Protein AF-A0A382ZXB7-F1 (afdb_monomer)

Sequence (105 aa):
RVKSKLIAKTQKQFIQGLVLLICVSLIIVFIFGDHGLLKLYKIKRQRKKLQAHITQLRNEREKTKGEKNKIENDLNYIEKIAREKYKMVKPGEKIFKVVPEKTSP

Foldseek 3Di:
DVVVVVVVVVVVVVVVVVVVVVVVVVVCCCQPPPPHPVVVVVVVVVVVVVVVVVVVVVVVVVVVVVVVCCCVPDPVVVVCCCCPVVVDDDVPDDDDDPDPPPPDD

pLDDT: mean 73.77, std 9.78, range [50.41, 94.12]

InterPro domains:
  IPR007060 Septum formation initiator FtsL/DivIC [PF04977] (22-100)
  IPR023081 Cell division protein FtsB [PTHR37485]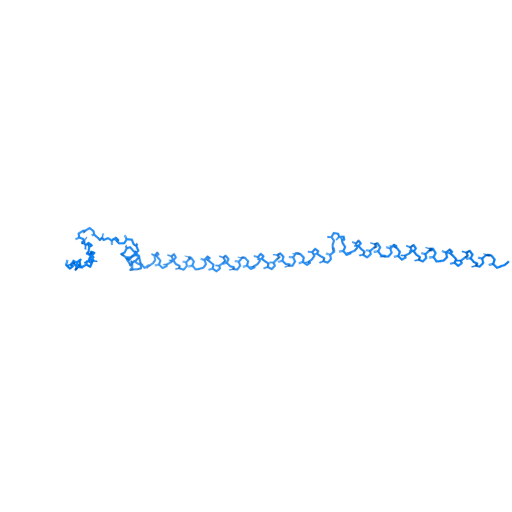 (18-103)

Secondary structure (DSSP, 8-state):
-HHHHHHHHHHHHHHHHHHHHHHHHHHHHHHHSTT-HHHHHHHHHHHHHHHHHHHHHHHHHHHHHHHHHHHHH-HHHHHHHHHHTT----TT------PPP----

Mean predicted aligned error: 16.72 Å

Structure (mmCIF, N/CA/C/O backbone):
data_AF-A0A382ZXB7-F1
#
_entry.id   AF-A0A382ZXB7-F1
#
loop_
_atom_site.group_PDB
_atom_site.id
_atom_site.type_symbol
_atom_site.label_atom_id
_atom_site.label_alt_id
_atom_site.label_comp_id
_atom_site.label_asym_id
_atom_site.label_entity_id
_atom_site.label_seq_id
_atom_site.pdbx_PDB_ins_code
_atom_site.Cartn_x
_atom_site.Cartn_y
_atom_site.Cartn_z
_atom_site.occupancy
_atom_site.B_iso_or_equiv
_atom_site.auth_seq_id
_atom_site.auth_comp_id
_atom_site.auth_asym_id
_atom_site.auth_atom_id
_atom_site.pdbx_PDB_model_num
ATOM 1 N N . ARG A 1 1 ? 34.887 1.634 -60.194 1.00 56.91 1 ARG A N 1
ATOM 2 C CA . ARG A 1 1 ? 34.841 2.622 -59.078 1.00 56.91 1 ARG A CA 1
ATOM 3 C C . ARG A 1 1 ? 33.440 2.832 -58.472 1.00 56.91 1 ARG A C 1
ATOM 5 O O . ARG A 1 1 ? 33.363 3.175 -57.303 1.00 56.91 1 ARG A O 1
ATOM 12 N N . VAL A 1 2 ? 32.339 2.632 -59.217 1.00 59.19 2 VAL A N 1
ATOM 13 C CA . VAL A 1 2 ? 30.957 2.876 -58.726 1.00 59.19 2 VAL A CA 1
ATOM 14 C C . VAL A 1 2 ? 30.408 1.733 -57.849 1.00 59.19 2 VAL A C 1
ATOM 16 O O . VAL A 1 2 ? 29.816 2.001 -56.809 1.00 59.19 2 VAL A O 1
ATOM 19 N N . LYS A 1 3 ? 30.678 0.462 -58.197 1.00 55.66 3 LYS A N 1
ATOM 20 C CA . LYS A 1 3 ? 30.193 -0.716 -57.444 1.00 55.66 3 LYS A CA 1
ATOM 21 C C . LYS A 1 3 ? 30.667 -0.759 -55.978 1.00 55.66 3 LYS A C 1
ATOM 23 O O . LYS A 1 3 ? 29.878 -1.088 -55.102 1.00 55.66 3 LYS A O 1
ATOM 28 N N . SER A 1 4 ? 31.908 -0.354 -55.685 1.00 60.19 4 SER A N 1
ATOM 29 C CA . SER A 1 4 ? 32.444 -0.340 -54.310 1.00 60.19 4 SER A CA 1
ATOM 30 C C . SER A 1 4 ? 31.786 0.711 -53.410 1.00 60.19 4 SER A C 1
ATOM 32 O O . SER A 1 4 ? 31.601 0.466 -52.220 1.00 60.19 4 SER A O 1
ATOM 34 N N . LYS A 1 5 ? 31.366 1.857 -53.969 1.00 62.91 5 LYS A N 1
ATOM 35 C CA . LYS A 1 5 ? 30.626 2.889 -53.221 1.00 62.91 5 LYS A CA 1
ATOM 36 C C . LYS A 1 5 ? 29.221 2.422 -52.827 1.00 62.91 5 LYS A C 1
ATOM 38 O O . LYS A 1 5 ? 28.751 2.783 -51.753 1.00 62.91 5 LYS A O 1
ATOM 43 N N . LEU A 1 6 ? 28.567 1.620 -53.672 1.00 63.72 6 LEU A N 1
ATOM 44 C CA . LEU A 1 6 ? 27.251 1.044 -53.377 1.00 63.72 6 LEU A CA 1
ATOM 45 C C . LEU A 1 6 ? 27.343 0.015 -52.246 1.00 63.72 6 LEU A C 1
ATOM 47 O O . LEU A 1 6 ? 26.598 0.125 -51.280 1.00 63.72 6 LEU A O 1
ATOM 51 N N . ILE A 1 7 ? 28.316 -0.901 -52.310 1.00 68.88 7 ILE A N 1
ATOM 52 C CA . ILE A 1 7 ? 28.541 -1.920 -51.271 1.00 68.88 7 ILE A CA 1
ATOM 53 C C . ILE A 1 7 ? 28.829 -1.261 -49.915 1.00 68.88 7 ILE A C 1
ATOM 55 O O . ILE A 1 7 ? 28.199 -1.616 -48.923 1.00 68.88 7 ILE A O 1
ATOM 59 N N . ALA A 1 8 ? 29.689 -0.238 -49.874 1.00 70.69 8 ALA A N 1
ATOM 60 C CA . ALA A 1 8 ? 29.979 0.500 -48.642 1.00 70.69 8 ALA A CA 1
ATOM 61 C C . ALA A 1 8 ? 28.743 1.223 -48.066 1.00 70.69 8 ALA A C 1
ATOM 63 O O . ALA A 1 8 ? 28.577 1.298 -46.848 1.00 70.69 8 ALA A O 1
ATOM 64 N N . LYS A 1 9 ? 27.847 1.737 -48.922 1.00 72.56 9 LYS A N 1
ATOM 65 C CA . LYS A 1 9 ? 26.607 2.402 -48.491 1.00 72.56 9 LYS A CA 1
ATOM 66 C C . LYS A 1 9 ? 25.606 1.398 -47.911 1.00 72.56 9 LYS A C 1
ATOM 68 O O . LYS A 1 9 ? 25.064 1.650 -46.838 1.00 72.56 9 LYS A O 1
ATOM 73 N N . THR A 1 10 ? 25.416 0.254 -48.569 1.00 74.75 10 THR A N 1
ATOM 74 C CA . THR A 1 10 ? 24.537 -0.826 -48.094 1.00 74.75 10 THR A CA 1
ATOM 75 C C . THR A 1 10 ? 25.056 -1.429 -46.787 1.00 74.75 10 THR A C 1
ATOM 77 O O . THR A 1 10 ? 24.288 -1.635 -45.852 1.00 74.75 10 THR A O 1
ATOM 80 N N . GLN A 1 11 ? 26.372 -1.624 -46.671 1.00 79.94 11 GLN A N 1
ATOM 81 C CA . GLN A 1 11 ? 27.011 -2.132 -45.455 1.00 79.94 11 GLN A CA 1
ATOM 82 C C . GLN A 1 11 ? 26.840 -1.160 -44.275 1.00 79.94 11 GLN A C 1
ATOM 84 O O . GLN A 1 11 ? 26.499 -1.581 -43.172 1.00 79.94 11 GLN A O 1
ATOM 89 N N . LYS A 1 12 ? 26.976 0.154 -44.514 1.00 82.69 12 LYS A N 1
ATOM 90 C CA . LYS A 1 12 ? 26.724 1.189 -43.499 1.00 82.69 12 LYS A CA 1
ATOM 91 C C . LYS A 1 12 ? 25.265 1.197 -43.024 1.00 82.69 12 LYS A C 1
ATOM 93 O O . LYS A 1 12 ? 25.031 1.366 -41.832 1.00 82.69 12 LYS A O 1
ATOM 98 N N . GLN A 1 13 ? 24.297 0.979 -43.918 1.00 81.31 13 GLN A N 1
ATOM 99 C CA . GLN A 1 13 ? 22.877 0.894 -43.545 1.00 81.31 13 GLN A CA 1
ATOM 100 C C . GLN A 1 13 ? 22.544 -0.376 -42.752 1.00 81.31 13 GLN A C 1
ATOM 102 O O . GLN A 1 13 ? 21.775 -0.302 -41.797 1.00 81.31 13 GLN A O 1
ATOM 107 N N . PHE A 1 14 ? 23.170 -1.512 -43.072 1.00 88.44 14 PHE A N 1
ATOM 108 C CA . PHE A 1 14 ? 23.049 -2.735 -42.271 1.00 88.44 14 PHE A CA 1
ATOM 109 C C . PHE A 1 14 ? 23.618 -2.560 -40.860 1.00 88.44 14 PHE A C 1
ATOM 111 O O . PHE A 1 14 ? 22.962 -2.921 -39.886 1.00 88.44 14 PHE A O 1
ATOM 118 N N . ILE A 1 15 ? 24.805 -1.955 -40.738 1.00 89.81 15 ILE A N 1
ATOM 119 C CA . ILE A 1 15 ? 25.418 -1.663 -39.434 1.00 89.81 15 ILE A CA 1
ATOM 120 C C . ILE A 1 15 ? 24.537 -0.694 -38.639 1.00 89.81 15 ILE A C 1
ATOM 122 O O . ILE A 1 15 ? 24.318 -0.900 -37.451 1.00 89.81 15 ILE A O 1
ATOM 126 N N . GLN A 1 16 ? 23.977 0.330 -39.287 1.00 90.19 16 GLN A N 1
ATOM 127 C CA . GLN A 1 16 ? 23.078 1.278 -38.631 1.00 90.19 16 GLN A CA 1
ATOM 128 C C . GLN A 1 16 ? 21.785 0.607 -38.142 1.00 90.19 16 GLN A C 1
ATOM 130 O O . GLN A 1 16 ? 21.344 0.888 -37.030 1.00 90.19 16 GLN A O 1
ATOM 135 N N . GLY A 1 17 ? 21.215 -0.316 -38.924 1.00 91.56 17 GLY A N 1
ATOM 136 C CA . GLY A 1 17 ? 20.073 -1.132 -38.504 1.00 91.56 17 GLY A CA 1
ATOM 137 C C . GLY A 1 17 ? 20.405 -2.055 -37.328 1.00 91.56 17 GLY A C 1
ATOM 138 O O . GLY A 1 17 ? 19.634 -2.128 -36.375 1.00 91.56 17 GLY A O 1
ATOM 139 N N . LEU A 1 18 ? 21.577 -2.699 -37.351 1.00 92.62 18 LEU A N 1
ATOM 140 C CA . LEU A 1 18 ? 22.044 -3.568 -36.268 1.00 92.62 18 LEU A CA 1
ATOM 141 C C . LEU A 1 18 ? 22.265 -2.787 -34.965 1.00 92.62 18 LEU A C 1
ATOM 143 O O . LEU A 1 18 ? 21.808 -3.214 -33.909 1.00 92.62 18 LEU A O 1
ATOM 147 N N . VAL A 1 19 ? 22.914 -1.621 -35.040 1.00 93.81 19 VAL A N 1
ATOM 148 C CA . VAL A 1 19 ? 23.116 -0.734 -33.884 1.00 93.81 19 VAL A CA 1
ATOM 149 C C . VAL A 1 19 ? 21.774 -0.280 -33.318 1.00 93.81 19 VAL A C 1
ATOM 151 O O . VAL A 1 19 ? 21.576 -0.324 -32.106 1.00 93.81 19 VAL A O 1
ATOM 154 N N . LEU A 1 20 ? 20.827 0.098 -34.179 1.00 94.12 20 LEU A N 1
ATOM 155 C CA . LEU A 1 20 ? 19.501 0.529 -33.745 1.00 94.12 20 LEU A CA 1
ATOM 156 C C . LEU A 1 20 ? 18.730 -0.612 -33.066 1.00 94.12 20 LEU A C 1
ATOM 158 O O . LEU A 1 20 ? 18.126 -0.394 -32.019 1.00 94.12 20 LEU A O 1
ATOM 162 N N . LEU A 1 21 ? 18.814 -1.834 -33.596 1.00 93.44 21 LEU A N 1
ATOM 163 C CA . LEU A 1 21 ? 18.205 -3.023 -32.996 1.00 93.44 21 LEU A CA 1
ATOM 164 C C . LEU A 1 21 ? 18.796 -3.315 -31.609 1.00 93.44 21 LEU A C 1
ATOM 166 O O . LEU A 1 21 ? 18.046 -3.523 -30.654 1.00 93.44 21 LEU A O 1
ATOM 170 N N . ILE A 1 22 ? 20.123 -3.255 -31.467 1.00 93.50 22 ILE A N 1
ATOM 171 C CA . ILE A 1 22 ? 20.801 -3.438 -30.176 1.00 93.50 22 ILE A CA 1
ATOM 172 C C . ILE A 1 22 ? 20.362 -2.355 -29.185 1.00 93.50 22 ILE A C 1
ATOM 174 O O . ILE A 1 22 ? 19.964 -2.688 -28.068 1.00 93.50 22 ILE A O 1
ATOM 178 N N . CYS A 1 23 ? 20.349 -1.080 -29.587 1.00 93.19 23 CYS A N 1
ATOM 179 C CA . CYS A 1 23 ? 19.887 0.023 -28.741 1.00 93.19 23 CYS A CA 1
ATOM 180 C C . CYS A 1 23 ? 18.438 -0.168 -28.275 1.00 93.19 23 CYS A C 1
ATOM 182 O O . CYS A 1 23 ? 18.150 0.006 -27.092 1.00 93.19 23 CYS A O 1
ATOM 184 N N . VAL A 1 24 ? 17.532 -0.567 -29.170 1.00 91.75 24 VAL A N 1
ATOM 185 C CA . VAL A 1 24 ? 16.133 -0.845 -28.814 1.00 91.75 24 VAL A CA 1
ATOM 186 C C . VAL A 1 24 ? 16.043 -2.019 -27.838 1.00 91.75 24 VAL A C 1
ATOM 188 O O . VAL A 1 24 ? 15.328 -1.924 -26.842 1.00 91.75 24 VAL A O 1
ATOM 191 N N . SER A 1 25 ? 16.807 -3.093 -28.059 1.00 89.25 25 SER A N 1
ATOM 192 C CA . SER A 1 25 ? 16.836 -4.236 -27.138 1.00 89.25 25 SER A CA 1
ATOM 193 C C . SER A 1 25 ? 17.325 -3.837 -25.741 1.00 89.25 25 SER A C 1
ATOM 195 O O . SER A 1 25 ? 16.719 -4.232 -24.748 1.00 89.25 25 SER A O 1
ATOM 197 N N . LEU A 1 26 ? 18.349 -2.979 -25.655 1.00 87.69 26 LEU A N 1
ATOM 198 C CA . LEU A 1 26 ? 18.867 -2.467 -24.389 1.00 87.69 26 LEU A CA 1
ATOM 199 C 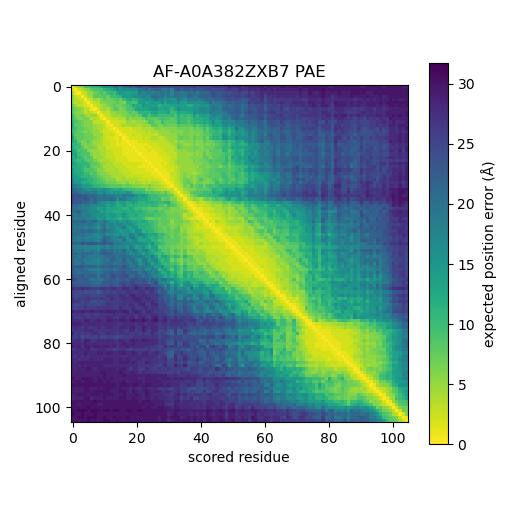C . LEU A 1 26 ? 17.829 -1.609 -23.672 1.00 87.69 26 LEU A C 1
ATOM 201 O O . LEU A 1 26 ? 17.654 -1.764 -22.471 1.00 87.69 26 LEU A O 1
ATOM 205 N N . ILE A 1 27 ? 17.099 -0.755 -24.392 1.00 86.38 27 ILE A N 1
ATOM 206 C CA . ILE A 1 27 ? 16.017 0.052 -23.813 1.00 86.38 27 ILE A CA 1
ATOM 207 C C . ILE A 1 27 ? 14.907 -0.853 -23.268 1.00 86.38 27 ILE A C 1
ATOM 209 O O . ILE A 1 27 ? 14.445 -0.646 -22.147 1.00 86.38 27 ILE A O 1
ATOM 213 N N . ILE A 1 28 ? 14.504 -1.883 -24.017 1.00 84.81 28 ILE A N 1
ATOM 214 C CA . ILE A 1 28 ? 13.480 -2.838 -23.577 1.00 84.81 28 ILE A CA 1
ATOM 215 C C . ILE A 1 28 ? 13.950 -3.579 -22.325 1.00 84.81 28 ILE A C 1
ATOM 217 O O . ILE A 1 28 ? 13.219 -3.609 -21.341 1.00 84.81 28 ILE A O 1
ATOM 221 N N . VAL A 1 29 ? 15.172 -4.115 -22.315 1.00 82.94 29 VAL A N 1
ATOM 222 C CA . VAL A 1 29 ? 15.742 -4.807 -21.148 1.00 82.94 29 VAL A CA 1
ATOM 223 C C . VAL A 1 29 ? 15.947 -3.851 -19.972 1.00 82.94 29 VAL A C 1
ATOM 225 O O . VAL A 1 29 ? 15.777 -4.249 -18.830 1.00 82.94 29 VAL A O 1
ATOM 228 N N . PHE A 1 30 ? 16.246 -2.578 -20.203 1.00 80.06 30 PHE A N 1
ATOM 229 C CA . PHE A 1 30 ? 16.382 -1.593 -19.131 1.00 80.06 30 PHE A CA 1
ATOM 230 C C . PHE A 1 30 ? 15.023 -1.217 -18.515 1.00 80.06 30 PHE A C 1
ATOM 232 O O . PHE A 1 30 ? 14.911 -1.024 -17.305 1.00 80.06 30 PHE A O 1
ATOM 239 N N . ILE A 1 31 ? 13.966 -1.161 -19.332 1.00 74.19 31 ILE A N 1
ATOM 240 C CA . ILE A 1 31 ? 12.595 -0.863 -18.890 1.00 74.19 31 ILE A CA 1
ATOM 241 C C . ILE A 1 31 ? 11.919 -2.087 -18.248 1.00 74.19 31 ILE A C 1
ATOM 243 O O . ILE A 1 31 ? 11.215 -1.928 -17.248 1.00 74.19 31 ILE A O 1
ATOM 247 N N . PHE A 1 32 ? 12.114 -3.286 -18.809 1.00 71.69 32 PHE A N 1
ATOM 248 C CA . PHE A 1 32 ? 11.488 -4.546 -18.375 1.00 71.69 32 PHE A CA 1
ATOM 249 C C . PHE A 1 32 ? 12.374 -5.429 -17.490 1.00 71.69 32 PHE A C 1
ATOM 251 O O . PHE A 1 32 ? 11.871 -6.382 -16.898 1.00 71.69 32 PHE A O 1
ATOM 258 N N . GLY A 1 33 ? 13.669 -5.144 -17.390 1.00 70.62 33 GLY A N 1
ATOM 259 C CA . GLY A 1 33 ? 14.603 -5.899 -16.563 1.00 70.62 33 GLY A CA 1
ATOM 260 C C . GLY A 1 33 ? 14.294 -5.768 -15.078 1.00 70.62 33 GLY A C 1
ATOM 261 O O . GLY A 1 33 ? 13.468 -4.961 -14.653 1.00 70.62 33 GLY A O 1
ATOM 262 N N . ASP A 1 34 ? 14.991 -6.554 -14.264 1.00 60.88 34 ASP A N 1
ATOM 263 C CA . ASP A 1 34 ? 14.721 -6.749 -12.833 1.00 60.88 34 ASP A CA 1
ATOM 264 C C . ASP A 1 34 ? 14.673 -5.469 -11.970 1.00 60.88 34 ASP A C 1
ATOM 266 O O . ASP A 1 34 ? 14.167 -5.489 -10.843 1.00 60.88 34 ASP A O 1
ATOM 270 N N . HIS A 1 35 ? 15.164 -4.346 -12.503 1.00 62.16 35 HIS A N 1
ATOM 271 C CA . HIS A 1 35 ? 15.167 -3.013 -11.894 1.00 62.16 35 HIS A CA 1
ATOM 272 C C . HIS A 1 35 ? 14.313 -1.969 -12.641 1.00 62.16 35 HIS A C 1
ATOM 274 O O . HIS A 1 35 ? 14.411 -0.775 -12.362 1.00 62.16 35 HIS A O 1
ATOM 280 N N . GLY A 1 36 ? 13.449 -2.396 -13.560 1.00 67.81 36 GLY A N 1
ATOM 281 C CA . GLY A 1 36 ? 12.597 -1.520 -14.355 1.00 67.81 36 GLY A CA 1
ATOM 282 C C . GLY A 1 36 ? 11.652 -0.648 -13.521 1.00 67.81 36 GLY A C 1
ATOM 283 O O . GLY A 1 36 ? 11.188 -1.036 -12.440 1.00 67.81 36 GLY A O 1
ATOM 284 N N . LEU A 1 37 ? 11.297 0.530 -14.050 1.00 67.25 37 LEU A N 1
ATOM 28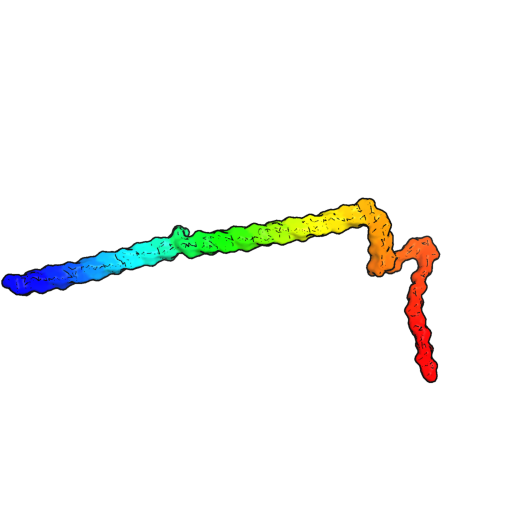5 C CA . LEU A 1 37 ? 10.413 1.507 -13.389 1.00 67.25 37 LEU A CA 1
ATOM 286 C C . LEU A 1 37 ? 9.066 0.913 -12.940 1.00 67.25 37 LEU A C 1
ATOM 288 O O . LEU A 1 37 ? 8.484 1.367 -11.950 1.00 67.25 37 LEU A O 1
ATOM 292 N N . LEU A 1 38 ? 8.585 -0.130 -13.621 1.00 70.62 38 LEU A N 1
ATOM 293 C CA . LEU A 1 38 ? 7.362 -0.851 -13.260 1.00 70.62 38 LEU A CA 1
ATOM 294 C C . LEU A 1 38 ? 7.445 -1.485 -11.863 1.00 70.62 38 LEU A C 1
ATOM 296 O O . LEU A 1 38 ? 6.476 -1.422 -11.101 1.00 70.62 38 LEU A O 1
ATOM 300 N N . LYS A 1 39 ? 8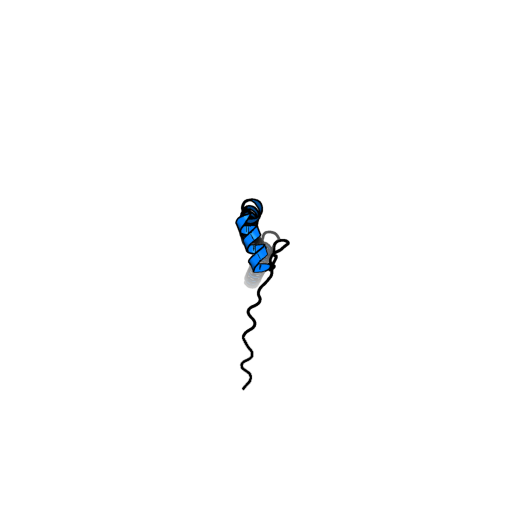.603 -2.044 -11.485 1.00 71.50 39 LYS A N 1
ATOM 301 C CA . LYS A 1 39 ? 8.824 -2.637 -10.156 1.00 71.50 39 LYS A CA 1
ATOM 302 C C . LYS A 1 39 ? 8.798 -1.559 -9.078 1.00 71.50 39 LYS A C 1
ATOM 304 O O . LYS A 1 39 ? 8.121 -1.726 -8.064 1.00 71.50 39 LYS A O 1
ATOM 309 N N . LEU A 1 40 ? 9.431 -0.411 -9.331 1.00 71.69 40 LEU A N 1
ATOM 310 C CA . LEU A 1 40 ? 9.402 0.735 -8.419 1.00 71.69 40 LEU A CA 1
ATOM 311 C C . LEU A 1 40 ? 7.976 1.275 -8.227 1.00 71.69 40 LEU A C 1
ATOM 313 O O . LEU A 1 40 ? 7.565 1.554 -7.097 1.00 71.69 40 LEU A O 1
ATOM 317 N N . TYR A 1 41 ? 7.196 1.369 -9.307 1.00 75.44 41 TYR A N 1
ATOM 318 C CA . TYR A 1 41 ? 5.801 1.801 -9.240 1.00 75.44 41 TYR A CA 1
ATOM 319 C C . TYR A 1 41 ? 4.933 0.805 -8.455 1.00 75.44 41 TYR A C 1
ATOM 321 O O . TYR A 1 41 ? 4.155 1.199 -7.580 1.00 75.44 41 TYR A O 1
ATOM 329 N N . LYS A 1 42 ? 5.117 -0.500 -8.697 1.00 76.81 42 LYS A N 1
ATOM 330 C CA . LYS A 1 42 ? 4.413 -1.572 -7.979 1.00 76.81 42 LYS A CA 1
ATOM 331 C C . LYS A 1 42 ? 4.747 -1.561 -6.484 1.00 76.81 42 LYS A C 1
ATOM 333 O O . LYS A 1 42 ? 3.828 -1.601 -5.666 1.00 76.81 42 LYS A O 1
ATOM 338 N N . ILE A 1 43 ? 6.024 -1.408 -6.124 1.00 75.06 43 ILE A N 1
ATOM 339 C CA . ILE A 1 43 ? 6.487 -1.333 -4.729 1.00 75.06 43 ILE A CA 1
ATOM 340 C C . ILE A 1 43 ? 5.942 -0.081 -4.032 1.00 75.06 43 ILE A C 1
ATOM 342 O O . ILE A 1 43 ? 5.422 -0.182 -2.920 1.00 75.06 43 ILE A O 1
ATOM 346 N N . LYS A 1 44 ? 5.977 1.098 -4.675 1.00 74.44 44 LYS A N 1
ATOM 347 C CA . LYS A 1 44 ? 5.378 2.322 -4.107 1.00 74.44 44 LYS A CA 1
ATOM 348 C C . LYS A 1 44 ? 3.880 2.156 -3.848 1.00 74.44 44 LYS A C 1
ATOM 350 O O . LYS A 1 44 ? 3.391 2.569 -2.795 1.00 74.44 44 LYS A O 1
ATOM 355 N N . ARG A 1 45 ? 3.147 1.535 -4.778 1.00 75.94 45 ARG A N 1
ATOM 356 C CA . ARG A 1 45 ? 1.702 1.302 -4.632 1.00 75.94 45 ARG A CA 1
ATOM 357 C C . ARG A 1 45 ? 1.394 0.307 -3.511 1.00 75.94 45 ARG A C 1
ATOM 359 O O . ARG A 1 45 ? 0.464 0.543 -2.743 1.00 75.94 45 ARG A O 1
ATOM 366 N N . GLN A 1 46 ? 2.179 -0.763 -3.387 1.00 72.12 46 GLN A N 1
ATOM 367 C CA . GLN A 1 46 ? 2.044 -1.730 -2.292 1.00 72.12 46 GLN A CA 1
ATOM 368 C C . GLN A 1 46 ? 2.347 -1.096 -0.932 1.00 72.12 46 GLN A C 1
ATOM 370 O O . GLN A 1 46 ? 1.556 -1.263 -0.006 1.00 72.12 46 GLN A O 1
ATOM 375 N N . ARG A 1 47 ? 3.412 -0.289 -0.827 1.00 71.25 47 ARG A N 1
ATOM 376 C CA . ARG A 1 47 ? 3.735 0.455 0.401 1.00 71.25 47 ARG A CA 1
ATOM 377 C C . ARG A 1 47 ? 2.590 1.366 0.843 1.00 71.25 47 ARG A C 1
ATOM 379 O O . ARG A 1 47 ? 2.197 1.308 2.002 1.00 71.25 47 ARG A O 1
ATOM 386 N N . LYS A 1 48 ? 2.001 2.141 -0.079 1.00 76.44 48 LYS A N 1
ATOM 387 C CA . LYS A 1 48 ? 0.843 2.999 0.236 1.00 76.44 48 LYS A CA 1
ATOM 388 C C . LYS A 1 48 ? -0.365 2.203 0.738 1.00 76.44 48 LYS A C 1
ATOM 390 O O . LYS A 1 48 ? -0.977 2.604 1.722 1.00 76.44 48 LYS A O 1
ATOM 395 N N . LYS A 1 49 ? -0.702 1.079 0.093 1.00 79.25 49 LYS A N 1
ATOM 396 C CA . LYS A 1 49 ? -1.827 0.228 0.523 1.00 79.25 49 LYS A CA 1
ATOM 397 C C . LYS A 1 49 ? -1.599 -0.366 1.911 1.00 79.25 49 LYS A C 1
ATOM 399 O O . LYS A 1 49 ? -2.486 -0.300 2.753 1.00 79.25 49 LYS A O 1
ATOM 404 N N . LEU A 1 50 ? -0.405 -0.903 2.156 1.00 73.06 50 LEU A N 1
ATOM 405 C CA . LEU A 1 50 ? -0.075 -1.514 3.440 1.00 73.06 50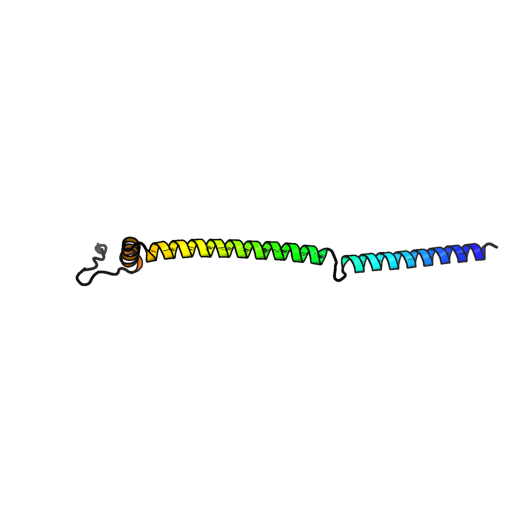 LEU A CA 1
ATOM 406 C C . LEU A 1 50 ? -0.092 -0.480 4.572 1.00 73.06 50 LEU A C 1
ATOM 408 O O . LEU A 1 50 ? -0.616 -0.749 5.647 1.00 73.06 50 LEU A O 1
ATOM 412 N N . GLN A 1 51 ? 0.414 0.726 4.312 1.00 77.25 51 GLN A N 1
ATOM 413 C CA . GLN A 1 51 ? 0.386 1.811 5.286 1.00 77.25 51 GLN A CA 1
ATOM 414 C C . GLN A 1 51 ? -1.044 2.278 5.591 1.00 77.25 51 GLN A C 1
ATOM 416 O O . GLN A 1 51 ? -1.371 2.485 6.755 1.00 77.25 51 GLN A O 1
ATOM 421 N N . ALA A 1 52 ? -1.915 2.360 4.580 1.00 82.00 52 ALA A N 1
ATOM 422 C CA . ALA A 1 52 ? -3.332 2.656 4.786 1.00 82.00 52 ALA A CA 1
ATOM 423 C C . ALA A 1 52 ? -4.026 1.583 5.642 1.00 82.00 52 ALA A C 1
ATOM 425 O O . ALA A 1 52 ? -4.754 1.927 6.571 1.00 82.00 52 ALA A O 1
ATOM 426 N N . HIS A 1 53 ? -3.743 0.299 5.393 1.00 75.19 53 HIS A N 1
ATOM 427 C CA . HIS A 1 53 ? -4.262 -0.794 6.219 1.00 75.19 53 HIS A CA 1
ATOM 428 C C . HIS A 1 53 ? -3.772 -0.680 7.668 1.00 75.19 53 HIS A C 1
ATOM 430 O O . HIS A 1 53 ? -4.574 -0.772 8.589 1.00 75.19 53 HIS A O 1
ATOM 436 N N . ILE A 1 54 ? -2.483 -0.408 7.895 1.00 79.69 54 ILE A N 1
ATOM 437 C CA . ILE A 1 54 ? -1.938 -0.212 9.250 1.00 79.69 54 ILE A CA 1
ATOM 438 C C . ILE A 1 54 ? -2.661 0.930 9.976 1.00 79.69 54 ILE A C 1
ATOM 440 O O . ILE A 1 54 ? -2.987 0.792 11.155 1.00 79.69 54 ILE A O 1
ATOM 444 N N . THR A 1 55 ? -2.929 2.042 9.290 1.00 82.25 55 THR A N 1
ATOM 445 C CA . THR A 1 55 ? -3.669 3.168 9.872 1.00 82.25 55 THR A CA 1
ATOM 446 C C . THR A 1 55 ? -5.116 2.792 10.192 1.00 82.25 55 THR A C 1
ATOM 448 O O . THR A 1 55 ? -5.592 3.110 11.279 1.00 82.25 55 THR A O 1
ATOM 451 N N . GLN A 1 56 ? -5.808 2.072 9.304 1.00 83.81 56 GLN A N 1
ATOM 452 C CA . GLN A 1 56 ? -7.171 1.596 9.570 1.00 83.81 56 GLN A CA 1
ATOM 453 C C . GLN A 1 56 ? -7.222 0.654 10.779 1.00 83.81 56 GLN A C 1
ATOM 455 O O . GLN A 1 56 ? -8.009 0.887 11.693 1.00 83.81 56 GLN A O 1
ATOM 460 N N . LEU A 1 57 ? -6.329 -0.340 10.836 1.00 73.00 57 LEU A N 1
ATOM 461 C CA . LEU A 1 57 ? -6.241 -1.274 11.963 1.00 73.00 57 LEU A CA 1
ATOM 462 C C . LEU A 1 57 ? -5.881 -0.576 13.283 1.00 73.00 57 LEU A C 1
ATOM 464 O O . LEU A 1 57 ? -6.357 -0.976 14.346 1.00 73.00 57 LEU A O 1
ATOM 468 N N . ARG A 1 58 ? -5.043 0.469 13.245 1.00 73.88 58 ARG A N 1
ATOM 469 C CA . ARG A 1 58 ? -4.752 1.293 14.429 1.00 73.88 58 ARG A CA 1
ATOM 470 C C . ARG A 1 58 ? -5.995 2.026 14.922 1.00 73.88 58 ARG A C 1
ATOM 472 O O . ARG A 1 58 ? -6.282 1.953 16.113 1.00 73.88 58 ARG A O 1
ATOM 479 N N . ASN A 1 59 ? -6.745 2.651 14.017 1.00 76.19 59 ASN A N 1
ATOM 480 C CA . ASN A 1 59 ? -7.978 3.356 14.366 1.00 76.19 59 ASN A CA 1
ATOM 481 C C . ASN A 1 59 ? -9.047 2.403 14.924 1.00 76.19 59 ASN A C 1
ATOM 483 O O . ASN A 1 59 ? -9.729 2.747 15.886 1.00 76.19 59 ASN A O 1
ATOM 487 N N . GLU A 1 60 ? -9.189 1.199 14.364 1.00 72.88 60 GLU A N 1
ATOM 488 C CA . GLU A 1 60 ? -10.090 0.177 14.915 1.00 72.88 60 GLU A CA 1
ATOM 489 C C . GLU A 1 60 ? -9.658 -0.273 16.307 1.00 72.88 60 GLU A C 1
ATOM 491 O O . GLU A 1 60 ? -10.480 -0.296 17.221 1.00 72.88 60 GLU A O 1
ATOM 496 N N . ARG A 1 61 ? -8.362 -0.549 16.511 1.00 67.56 61 ARG A N 1
ATOM 497 C CA . ARG A 1 61 ? -7.840 -0.872 17.846 1.00 67.56 61 ARG A CA 1
ATOM 498 C C . ARG A 1 61 ? -8.141 0.223 18.855 1.00 67.56 61 ARG A C 1
ATOM 500 O O . ARG A 1 61 ? -8.499 -0.093 19.982 1.00 67.56 61 ARG A O 1
ATOM 507 N N . GLU A 1 62 ? -7.967 1.483 18.480 1.00 69.75 62 GLU A N 1
ATOM 508 C CA . GLU A 1 62 ? -8.202 2.607 19.382 1.00 69.75 62 GLU A CA 1
ATOM 509 C C . GLU A 1 62 ? -9.685 2.736 19.749 1.00 69.75 62 GLU A C 1
ATOM 511 O O . GLU A 1 62 ? -10.010 2.876 20.929 1.00 69.75 62 GLU A O 1
ATOM 516 N N . LYS A 1 63 ? -10.591 2.558 18.779 1.00 69.75 63 LYS A N 1
ATOM 517 C CA . LYS A 1 63 ? -12.041 2.511 19.026 1.00 69.75 63 LYS A CA 1
ATOM 518 C C . LYS A 1 63 ? -12.426 1.369 19.964 1.00 69.75 63 LYS A C 1
ATOM 520 O O . LYS A 1 63 ? -13.054 1.613 20.990 1.00 69.75 63 LYS A O 1
ATOM 525 N N . THR A 1 64 ? -11.993 0.143 19.669 1.00 62.41 64 THR A N 1
ATOM 526 C CA . THR A 1 64 ? -12.305 -1.030 20.500 1.00 62.41 64 THR A CA 1
ATOM 527 C C . THR A 1 64 ? -11.682 -0.928 21.891 1.00 62.41 64 THR A C 1
ATOM 529 O O . THR A 1 64 ? -12.293 -1.343 22.872 1.00 62.41 64 THR A O 1
ATOM 532 N N . LYS A 1 65 ? -10.479 -0.352 22.020 1.00 60.50 65 LYS A N 1
ATOM 533 C CA . LYS A 1 65 ? -9.833 -0.140 23.323 1.00 60.50 65 LYS A CA 1
ATOM 534 C C . LYS A 1 65 ? -10.553 0.934 24.143 1.00 60.50 65 LYS A C 1
ATOM 536 O O . LYS A 1 65 ? -10.696 0.772 25.351 1.00 60.50 65 LYS A O 1
ATOM 541 N N . GLY A 1 66 ? -11.057 1.983 23.491 1.00 64.38 66 GLY A N 1
ATOM 542 C CA . GLY A 1 66 ? -11.926 2.981 24.115 1.00 64.38 66 GLY A CA 1
ATOM 543 C C . GLY A 1 66 ? -13.242 2.382 24.615 1.00 64.38 66 GLY A C 1
ATOM 544 O O . GLY A 1 66 ? -13.655 2.671 25.734 1.00 64.38 66 GLY A O 1
ATOM 545 N N . GLU A 1 67 ? -13.872 1.502 23.835 1.00 61.41 67 GLU A N 1
ATOM 546 C CA . GLU A 1 67 ? -15.070 0.765 24.263 1.00 61.41 67 G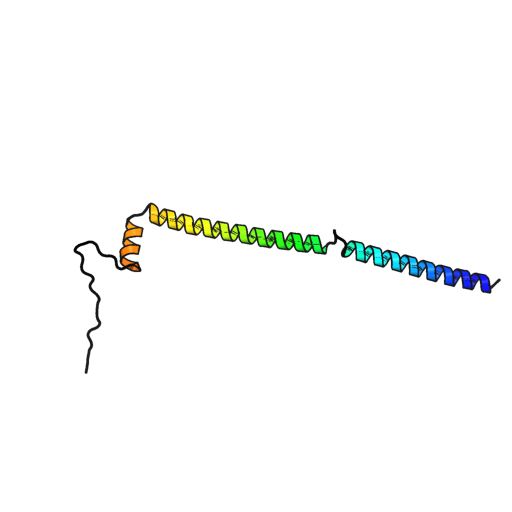LU A CA 1
ATOM 547 C C . GLU A 1 67 ? -14.776 -0.181 25.431 1.00 61.41 67 GLU A C 1
ATOM 549 O O . GLU A 1 67 ? -15.521 -0.189 26.408 1.00 61.41 67 GLU A O 1
ATOM 554 N N . LYS A 1 68 ? -13.654 -0.911 25.386 1.00 61.09 68 LYS A N 1
ATOM 555 C CA . LYS A 1 68 ? -13.214 -1.768 26.496 1.00 61.09 68 LYS A CA 1
ATOM 556 C C . LYS A 1 68 ? -13.028 -0.984 27.790 1.00 61.09 68 LYS A C 1
ATOM 558 O O . LYS A 1 68 ? -13.557 -1.396 28.812 1.00 61.09 68 LYS A O 1
ATOM 563 N N . ASN A 1 69 ? -12.357 0.166 27.736 1.00 60.31 69 ASN A N 1
ATOM 564 C CA . ASN A 1 69 ? -12.178 1.018 28.912 1.00 60.31 69 ASN A CA 1
ATOM 565 C C . ASN A 1 69 ? -13.510 1.530 29.471 1.00 60.31 69 ASN A C 1
ATOM 567 O O . ASN A 1 69 ? -13.642 1.635 30.687 1.00 60.31 69 ASN A O 1
ATOM 571 N N . LYS A 1 70 ? -14.492 1.842 28.616 1.00 60.97 70 LYS A N 1
ATOM 572 C CA . LYS A 1 70 ? -15.832 2.254 29.065 1.00 60.97 70 LYS A CA 1
ATOM 573 C C . LYS A 1 70 ? -16.602 1.111 29.718 1.00 60.97 70 LYS A C 1
ATOM 575 O O . LYS A 1 70 ? -17.335 1.350 30.664 1.00 60.97 70 LYS A O 1
ATOM 580 N N . ILE A 1 71 ? -16.431 -0.115 29.231 1.00 60.75 71 ILE A N 1
ATOM 581 C CA . ILE A 1 71 ? -17.043 -1.300 29.837 1.00 60.75 71 ILE A CA 1
ATOM 582 C C . ILE A 1 71 ? -16.349 -1.639 31.162 1.00 60.75 71 ILE A C 1
ATOM 584 O O . ILE A 1 71 ? -17.031 -1.894 32.139 1.00 60.75 71 ILE A O 1
ATOM 588 N N . GLU A 1 72 ? -15.016 -1.617 31.230 1.00 59.94 72 GLU A N 1
ATOM 589 C CA . GLU A 1 72 ? -14.272 -2.020 32.435 1.00 59.94 72 GLU A CA 1
ATOM 590 C C . GLU A 1 72 ? -14.352 -1.003 33.584 1.00 59.94 72 GLU A C 1
ATOM 592 O O . GLU A 1 72 ? -14.333 -1.412 34.741 1.00 59.94 72 GLU A O 1
ATOM 597 N N . ASN A 1 73 ? -14.450 0.300 33.297 1.00 60.69 73 ASN A N 1
ATOM 598 C CA . ASN A 1 73 ? -14.363 1.337 34.336 1.00 60.69 73 ASN A CA 1
ATOM 599 C C . ASN A 1 73 ? -15.707 1.977 34.717 1.00 60.69 73 ASN A C 1
ATOM 601 O O . ASN A 1 73 ? -15.736 2.786 35.642 1.00 60.69 73 ASN A O 1
ATOM 605 N N . ASP A 1 74 ? -16.808 1.648 34.035 1.00 67.12 74 ASP A N 1
ATOM 606 C CA . ASP A 1 74 ? -18.120 2.241 34.309 1.00 67.12 74 ASP A CA 1
ATOM 607 C C . ASP A 1 74 ? -19.201 1.167 34.511 1.00 67.12 74 ASP A C 1
ATOM 609 O O . ASP A 1 74 ? -19.812 0.643 33.574 1.00 67.12 74 ASP A O 1
ATOM 613 N N . LEU A 1 75 ? -19.458 0.857 35.784 1.00 68.44 75 LEU A N 1
ATOM 614 C CA . LEU A 1 75 ? -20.501 -0.076 36.218 1.00 68.44 75 LEU A CA 1
ATOM 615 C C . LEU A 1 75 ? -21.904 0.338 35.739 1.00 68.44 75 LEU A C 1
ATOM 617 O O . LEU A 1 75 ? -22.718 -0.536 35.433 1.00 68.44 75 LEU A O 1
ATOM 621 N N . ASN A 1 76 ? -22.183 1.640 35.601 1.00 72.75 76 ASN A N 1
ATOM 622 C CA . ASN A 1 76 ? -23.481 2.119 35.115 1.00 72.75 76 ASN A CA 1
ATOM 623 C C . ASN A 1 76 ? -23.667 1.810 33.624 1.00 72.75 76 ASN A C 1
ATOM 625 O O . ASN A 1 76 ? -24.776 1.503 33.180 1.00 72.75 76 ASN A O 1
ATOM 629 N N . TYR A 1 77 ? -22.585 1.848 32.843 1.00 70.50 77 TYR A N 1
ATOM 630 C CA . TYR A 1 77 ? -22.616 1.483 31.428 1.00 70.50 77 TYR A CA 1
ATOM 631 C C . TYR A 1 77 ? -22.866 -0.021 31.231 1.00 70.50 77 TYR A C 1
ATOM 633 O O . TYR A 1 77 ? -23.659 -0.408 30.366 1.00 70.50 77 TYR A O 1
ATOM 641 N N . ILE A 1 78 ? -22.263 -0.870 32.073 1.00 71.94 78 ILE A N 1
ATOM 642 C CA . ILE A 1 78 ? -22.534 -2.317 32.089 1.00 71.94 78 ILE A CA 1
ATOM 643 C C . ILE A 1 78 ? -23.996 -2.594 32.457 1.00 71.94 78 ILE A C 1
ATOM 645 O O . ILE A 1 78 ? -24.663 -3.359 31.758 1.00 71.94 78 ILE A O 1
ATOM 649 N N . GLU A 1 79 ? -24.514 -1.965 33.518 1.00 76.69 79 GLU A N 1
ATOM 650 C CA . GLU A 1 79 ? -25.906 -2.150 33.946 1.00 76.69 79 GLU A CA 1
ATOM 651 C C . GLU A 1 79 ? -26.891 -1.714 32.851 1.00 76.69 79 GLU A C 1
ATOM 653 O O . GLU A 1 79 ? -27.859 -2.426 32.570 1.00 76.69 79 GLU A O 1
ATOM 658 N N . LYS A 1 80 ? -26.606 -0.604 32.158 1.00 78.12 80 LYS A N 1
ATOM 659 C CA . LYS A 1 80 ? -27.407 -0.142 31.019 1.00 78.12 80 LYS A CA 1
ATOM 660 C C . LYS A 1 80 ? -27.443 -1.171 29.885 1.00 78.12 80 LYS A C 1
ATOM 662 O O . LYS A 1 80 ? -28.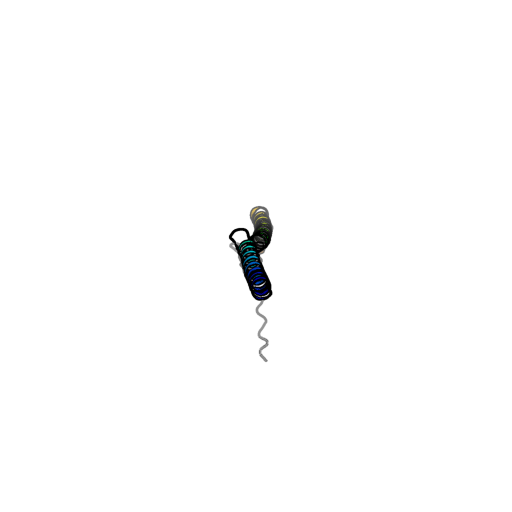525 -1.511 29.414 1.00 78.12 80 LYS A O 1
ATOM 667 N N . ILE A 1 81 ? -26.296 -1.723 29.476 1.00 78.44 81 ILE A N 1
ATOM 668 C CA . ILE A 1 81 ? -26.244 -2.760 28.428 1.00 78.44 81 ILE A CA 1
ATOM 669 C C . ILE A 1 81 ? -26.966 -4.039 28.868 1.00 78.44 81 ILE A C 1
ATOM 671 O O . ILE A 1 81 ? -27.706 -4.628 28.075 1.00 78.44 81 ILE A O 1
ATOM 675 N N . ALA A 1 82 ? -26.779 -4.471 30.116 1.00 78.81 82 ALA A N 1
ATOM 676 C CA . ALA A 1 82 ? -27.430 -5.659 30.657 1.00 78.81 82 ALA A CA 1
ATOM 677 C C . ALA A 1 82 ? -28.964 -5.526 30.630 1.00 78.81 82 ALA A C 1
ATOM 679 O O . ALA A 1 82 ? -29.657 -6.451 30.199 1.00 78.81 82 ALA A O 1
ATOM 680 N N . ARG A 1 83 ? -29.495 -4.354 31.002 1.00 81.06 83 ARG A N 1
ATOM 681 C CA . ARG A 1 83 ? -30.938 -4.070 30.996 1.00 81.06 83 ARG A CA 1
ATOM 682 C C . ARG A 1 83 ? -31.500 -3.845 29.586 1.00 81.06 83 ARG A C 1
ATOM 684 O O . ARG A 1 83 ? -32.522 -4.433 29.247 1.00 81.06 83 ARG A O 1
ATOM 691 N N . GLU A 1 84 ? -30.846 -3.044 28.742 1.00 78.69 84 GLU A N 1
ATOM 692 C CA . GLU A 1 84 ? -31.376 -2.666 27.418 1.00 78.69 84 GLU A CA 1
ATOM 693 C C . GLU A 1 84 ? -31.195 -3.763 26.363 1.00 78.69 84 GLU A C 1
ATOM 695 O O . GLU A 1 84 ? -32.132 -4.099 25.636 1.00 78.69 84 GLU A O 1
ATOM 700 N N . LYS A 1 85 ? -29.989 -4.335 26.269 1.00 76.19 85 LYS A N 1
ATOM 701 C CA . LYS A 1 85 ? -29.633 -5.275 25.197 1.00 76.19 85 LYS A CA 1
ATOM 702 C C . LYS A 1 85 ? -29.966 -6.716 25.562 1.00 76.19 85 LYS A C 1
ATOM 704 O O . LYS A 1 85 ? -30.417 -7.472 24.705 1.00 76.19 85 LYS A O 1
ATOM 709 N N . TYR A 1 86 ? -29.763 -7.084 26.825 1.00 77.88 86 TYR A N 1
ATOM 710 C CA . TYR A 1 86 ? -29.934 -8.461 27.297 1.00 77.88 86 TYR A CA 1
ATOM 711 C C . TYR A 1 86 ? -31.185 -8.674 28.157 1.00 77.88 86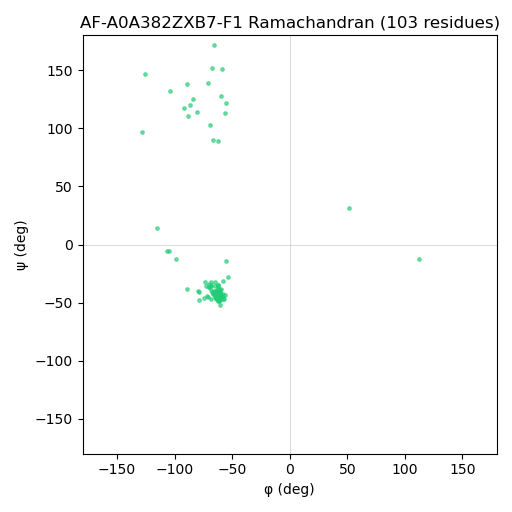 TYR A C 1
ATOM 713 O O . TYR A 1 86 ? -31.491 -9.818 28.486 1.00 77.88 86 TYR A O 1
ATOM 721 N N . LYS A 1 87 ? -31.936 -7.608 28.488 1.00 78.38 87 LYS A N 1
ATOM 722 C CA . LYS A 1 87 ? -33.148 -7.657 29.334 1.00 78.38 87 LYS A CA 1
ATOM 723 C C . LYS A 1 87 ? -32.917 -8.387 30.664 1.00 78.38 87 LYS A C 1
ATOM 725 O O . LYS A 1 87 ? -33.826 -9.026 31.190 1.00 78.38 87 LYS A O 1
ATOM 730 N N . MET A 1 88 ? -31.692 -8.308 31.184 1.00 79.25 88 MET A N 1
ATOM 731 C CA . MET A 1 88 ? -31.321 -8.885 32.469 1.00 79.25 88 MET A CA 1
ATOM 732 C C . MET A 1 88 ? -31.969 -8.087 33.599 1.00 79.25 88 MET A C 1
ATOM 734 O O . MET A 1 88 ? -32.006 -6.857 33.563 1.00 79.25 88 MET A O 1
ATOM 738 N N . VAL A 1 89 ? -32.466 -8.807 34.600 1.00 75.94 89 VAL A N 1
ATOM 739 C CA . VAL A 1 89 ? -33.133 -8.266 35.788 1.00 75.94 89 VAL A CA 1
ATOM 740 C C . VAL A 1 89 ? -32.460 -8.807 37.043 1.00 75.94 89 VAL A C 1
ATOM 742 O O . VAL A 1 89 ? -31.957 -9.934 37.037 1.00 75.94 89 VAL A O 1
ATOM 745 N N . LYS A 1 90 ? -32.419 -8.011 38.116 1.00 74.81 90 LYS A N 1
ATOM 746 C CA . LYS A 1 90 ? -31.878 -8.475 39.402 1.00 74.81 90 LYS A CA 1
ATOM 747 C C . LYS A 1 90 ? -32.797 -9.558 39.992 1.00 74.81 90 LYS A C 1
ATOM 749 O O . LYS A 1 90 ? -34.002 -9.545 39.724 1.00 74.81 90 LYS A O 1
ATOM 754 N N . PRO A 1 91 ? -32.269 -10.500 40.794 1.00 71.81 91 PRO A N 1
ATOM 755 C CA . PRO A 1 91 ? -33.099 -11.492 41.474 1.00 71.81 91 PRO A CA 1
ATOM 756 C C . PRO A 1 91 ? -34.170 -10.785 42.324 1.00 71.81 91 PRO A C 1
ATOM 758 O O . PRO A 1 91 ? -33.842 -10.080 43.273 1.00 71.81 91 PRO A O 1
ATOM 761 N N . GLY A 1 92 ? -35.443 -10.934 41.935 1.00 72.25 92 GLY A N 1
ATOM 762 C CA . GLY A 1 92 ? -36.599 -10.270 42.558 1.00 72.25 92 GLY A CA 1
ATOM 763 C C . GLY A 1 92 ? -37.319 -9.218 41.694 1.00 72.25 92 GLY A C 1
ATOM 764 O O . GLY A 1 92 ? -38.439 -8.839 42.029 1.00 72.25 92 GLY A O 1
ATOM 765 N N . GLU A 1 93 ? -36.750 -8.777 40.568 1.00 70.75 93 GLU A N 1
ATOM 766 C CA . GLU A 1 93 ? -37.385 -7.825 39.638 1.00 70.75 93 GLU A CA 1
ATOM 767 C C . GLU A 1 93 ? -38.233 -8.555 38.565 1.00 70.75 93 GLU A C 1
ATOM 769 O O . GLU A 1 93 ? -37.819 -9.576 38.012 1.00 70.75 93 GLU A O 1
ATOM 774 N N . LYS A 1 94 ? -39.434 -8.041 38.241 1.00 71.38 94 LYS A N 1
ATOM 775 C CA . LYS A 1 94 ? -40.344 -8.613 37.222 1.00 71.38 94 LYS A CA 1
ATOM 776 C C . LYS A 1 94 ? -40.323 -7.786 35.931 1.00 71.38 94 LYS A C 1
ATOM 778 O O . LYS A 1 94 ? -40.472 -6.569 35.968 1.00 71.38 94 LYS A O 1
ATOM 783 N N . ILE A 1 95 ? -40.183 -8.453 34.782 1.00 67.94 95 ILE A N 1
ATOM 784 C CA . ILE A 1 95 ? -40.217 -7.813 33.456 1.00 67.94 95 ILE A CA 1
ATOM 785 C C . ILE A 1 95 ? -41.675 -7.579 33.044 1.00 67.94 95 ILE A C 1
ATOM 787 O O . ILE A 1 95 ? -42.400 -8.535 32.768 1.00 67.94 95 ILE A O 1
ATOM 791 N N . PHE A 1 96 ? -42.091 -6.317 32.932 1.00 70.12 96 PHE A N 1
ATOM 792 C CA . PHE A 1 96 ? -43.384 -5.951 32.351 1.00 70.12 96 PHE A CA 1
ATOM 793 C C . PHE A 1 96 ? -43.233 -5.778 30.838 1.00 70.12 96 PHE A C 1
ATOM 795 O O . PHE A 1 96 ? -42.578 -4.851 30.364 1.00 70.12 96 PHE A O 1
ATOM 802 N N . LYS A 1 97 ? -43.820 -6.689 30.058 1.00 69.62 97 LYS A N 1
ATOM 803 C CA . LYS A 1 97 ? -43.979 -6.503 28.612 1.00 69.62 97 LYS A CA 1
ATOM 804 C C . LYS A 1 97 ? -45.330 -5.842 28.382 1.00 69.62 97 LYS A C 1
ATOM 806 O O . LYS A 1 97 ? -46.352 -6.432 28.717 1.00 69.62 97 LYS A O 1
ATOM 811 N N . VAL A 1 98 ? -45.329 -4.636 27.820 1.00 76.19 98 VAL A N 1
ATOM 812 C CA . VAL A 1 98 ? -46.563 -3.976 27.383 1.00 76.19 98 VAL A CA 1
ATOM 813 C C . VAL A 1 98 ? -47.079 -4.754 26.178 1.00 76.19 98 VAL A C 1
ATOM 815 O O . VAL A 1 98 ? -46.502 -4.683 25.093 1.00 76.19 98 VAL A O 1
ATOM 818 N N . VAL A 1 99 ? -48.104 -5.574 26.391 1.00 76.25 99 VAL A N 1
ATOM 819 C CA . VAL A 1 99 ? -48.829 -6.223 25.301 1.00 76.25 99 VAL A CA 1
ATOM 820 C C . VAL A 1 99 ? -49.904 -5.228 24.875 1.00 76.25 99 VAL A C 1
ATOM 822 O O . VAL A 1 99 ? -50.699 -4.841 25.732 1.00 76.25 99 VAL A O 1
ATOM 825 N N . PRO A 1 100 ? -49.923 -4.757 23.616 1.00 71.50 100 PRO A N 1
ATOM 826 C CA . PRO A 1 100 ? -51.028 -3.936 23.152 1.00 71.50 100 PRO A CA 1
ATOM 827 C C . PRO A 1 100 ? -52.307 -4.758 23.285 1.00 71.50 100 PRO A C 1
ATOM 829 O O . PRO A 1 100 ? -52.364 -5.916 22.858 1.00 71.50 100 PRO A O 1
ATOM 832 N N . GLU A 1 101 ? -53.295 -4.173 23.952 1.00 66.50 101 GLU A N 1
ATOM 833 C CA . GLU A 1 101 ? -54.602 -4.776 24.152 1.00 66.50 101 GLU A CA 1
ATOM 834 C C . GLU A 1 101 ? -55.163 -5.142 22.776 1.00 66.50 101 GLU A C 1
ATOM 836 O O . GLU A 1 101 ? -55.258 -4.291 21.888 1.00 66.50 101 GLU A O 1
ATOM 841 N N . LYS A 1 102 ? -55.467 -6.428 22.560 1.00 62.25 102 LYS A N 1
ATOM 842 C CA . LYS A 1 102 ? -56.189 -6.851 21.362 1.00 62.25 102 LYS A CA 1
ATOM 843 C C . LYS A 1 102 ? -57.591 -6.266 21.461 1.00 62.25 102 LYS A C 1
ATOM 845 O O . LYS A 1 102 ? -58.493 -6.906 21.992 1.00 62.25 102 LYS A O 1
ATOM 850 N N . THR A 1 103 ? -57.759 -5.064 20.928 1.00 55.78 103 THR A N 1
ATOM 851 C CA . THR A 1 103 ? -59.051 -4.541 20.503 1.00 55.78 103 THR A CA 1
ATOM 852 C C . THR A 1 103 ? -59.532 -5.467 19.390 1.00 55.78 103 THR A C 1
ATOM 854 O O . THR A 1 103 ? -59.165 -5.327 18.226 1.00 55.78 103 THR A O 1
ATOM 857 N N . SER A 1 104 ? -60.248 -6.516 19.790 1.00 50.41 104 SER A N 1
ATOM 858 C CA . SER A 1 104 ? -61.029 -7.339 18.873 1.00 50.41 104 SER A CA 1
ATOM 859 C C . SER A 1 104 ? -62.366 -6.615 18.688 1.00 50.41 104 SER A C 1
ATOM 861 O O . SER A 1 104 ? -62.965 -6.273 19.711 1.00 50.41 104 SER A O 1
ATOM 863 N N . PRO A 1 105 ? -62.797 -6.307 17.453 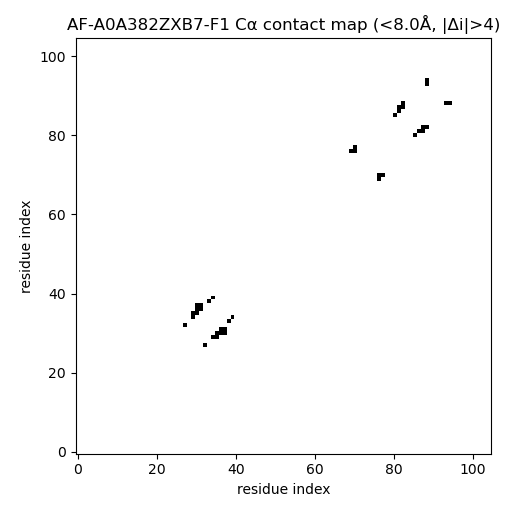1.00 61.69 105 PRO A N 1
ATOM 864 C CA . PRO A 1 105 ? -64.175 -5.901 17.192 1.00 61.69 105 PRO A CA 1
ATOM 865 C C . PRO A 1 105 ? -65.156 -7.046 17.469 1.00 61.69 105 PRO A C 1
ATOM 867 O O . PRO A 1 105 ? -64.746 -8.225 17.337 1.00 61.69 105 PRO A O 1
#

Solvent-accessible surface area (backbone atoms only — not comparable to full-atom values): 6201 Å² total; per-residue (Å²): 125,66,68,64,56,51,53,55,52,53,51,51,52,52,51,51,51,50,51,49,51,51,53,51,52,50,53,49,46,56,50,71,34,104,80,9,65,64,57,57,52,52,51,53,53,49,52,53,53,52,50,51,49,52,52,52,54,48,54,52,50,50,51,53,50,51,52,47,51,47,53,77,75,28,72,68,55,44,52,49,46,38,40,72,76,67,64,54,68,62,97,89,62,81,89,83,76,88,68,78,77,82,83,71,133

Organism: NCBI:txid408172

Radius of gyration: 39.36 Å; Cα contacts (8 Å, |Δi|>4): 20; chains: 1; bounding box: 99×15×102 Å